Protein AF-A0A7G8Q3Z2-F1 (afdb_monomer_lite)

Sequence (88 aa):
MRPPRPVPLDEHTLPDGVSADEQARRCGIATRDLRRILSGAPMSVEEATRLAGAIQRGALYWLALQVCHDLERLMRETATGTHPGQQE

Secondary structure (DSSP, 8-state):
-PPPP---HHHHHS-TT--HHHHHHHHT--HHHHHHHHTTPPPPHHHHHHHHHHTTS-HHHHHHHHHHHHHHHHHHHHHHS-------

Foldseek 3Di:
DDPPPLDQCVVQQDDPPQDLCNLCVQLVHHSVVSVCVSVPHADDLVSLCSSCRRRVHHSVVVVVSNVSSVVVVVVVCVVVDDDPDDDD

Organism: NCBI:txid2763498

pLDDT: mean 70.01, std 15.27, range [31.38, 86.31]

Radius of gyration: 16.51 Å; chains: 1; bounding box: 44×2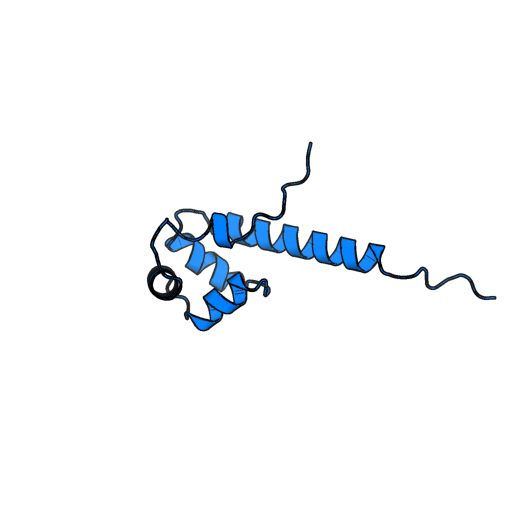5×50 Å

InterPro domains:
  IPR010982 Lambda repressor-like, DNA-binding domain superfamily [G3DSA:1.10.260.40] (4-85)
  IPR010982 Lambda repressor-like, DNA-binding domain superfamily [SSF47413] (9-78)

Structure (mmCIF, N/CA/C/O backbone):
data_AF-A0A7G8Q3Z2-F1
#
_entry.id   AF-A0A7G8Q3Z2-F1
#
loop_
_atom_site.group_PDB
_atom_site.id
_atom_site.type_symbol
_atom_site.label_atom_id
_atom_site.label_alt_id
_atom_site.label_comp_id
_atom_site.label_asym_id
_atom_site.label_entity_id
_atom_site.label_seq_id
_atom_site.pdbx_PDB_ins_code
_atom_site.Cartn_x
_atom_site.Cartn_y
_atom_site.Cartn_z
_atom_site.occupancy
_atom_site.B_iso_or_equiv
_atom_site.auth_seq_id
_atom_site.auth_comp_id
_atom_site.auth_asym_id
_atom_site.auth_atom_id
_atom_site.pdbx_PDB_model_num
ATOM 1 N N . MET A 1 1 ? 8.137 14.689 17.805 1.00 43.38 1 MET A N 1
ATOM 2 C CA . MET A 1 1 ? 8.183 13.902 16.554 1.00 43.38 1 MET A CA 1
ATOM 3 C C . MET A 1 1 ? 6.846 14.069 15.854 1.00 43.38 1 MET A C 1
ATOM 5 O O . MET A 1 1 ? 5.825 13.900 16.502 1.00 43.38 1 MET A O 1
ATOM 9 N N . ARG A 1 2 ? 6.840 14.512 14.594 1.00 31.38 2 ARG A N 1
ATOM 10 C CA . ARG A 1 2 ? 5.611 14.722 13.813 1.00 31.38 2 ARG A CA 1
ATOM 11 C C . ARG A 1 2 ? 5.188 13.360 13.230 1.00 31.38 2 ARG A C 1
ATOM 13 O O . ARG A 1 2 ? 6.084 12.663 12.752 1.00 31.38 2 ARG A O 1
ATOM 20 N N . PRO A 1 3 ? 3.906 12.952 13.294 1.00 32.28 3 PRO A N 1
ATOM 21 C CA . PRO A 1 3 ? 3.474 11.691 12.697 1.00 32.28 3 PRO A CA 1
ATOM 22 C C . PRO A 1 3 ? 3.765 11.714 11.187 1.00 32.28 3 PRO A C 1
ATOM 24 O O . PRO A 1 3 ? 3.711 12.794 10.581 1.00 32.28 3 PRO A O 1
ATOM 27 N N . PRO A 1 4 ? 4.137 10.569 10.585 1.00 38.47 4 PRO A N 1
ATOM 28 C CA . PRO A 1 4 ? 4.353 10.500 9.149 1.00 38.47 4 PRO A CA 1
ATOM 29 C C . PRO A 1 4 ? 3.046 10.908 8.471 1.00 38.47 4 PRO A C 1
ATOM 31 O O . PRO A 1 4 ? 2.012 10.303 8.723 1.00 38.47 4 PRO A O 1
ATOM 34 N N . ARG A 1 5 ? 3.071 11.986 7.674 1.00 42.84 5 ARG A N 1
ATOM 35 C CA . ARG A 1 5 ? 1.897 12.356 6.875 1.00 42.84 5 ARG A CA 1
ATOM 36 C C . ARG A 1 5 ? 1.530 11.162 5.988 1.00 42.84 5 ARG A C 1
ATOM 38 O O . ARG A 1 5 ? 2.459 10.558 5.442 1.00 42.84 5 ARG A O 1
ATOM 45 N N . PRO A 1 6 ? 0.234 10.876 5.788 1.00 44.47 6 PRO A N 1
ATOM 46 C CA . PRO A 1 6 ? -0.195 9.953 4.753 1.00 44.47 6 PRO A CA 1
ATOM 47 C C . PRO A 1 6 ? 0.305 10.531 3.435 1.00 44.47 6 PRO A C 1
ATOM 49 O O . PRO A 1 6 ? -0.091 11.620 3.020 1.00 44.47 6 PRO A O 1
ATOM 52 N N . VAL A 1 7 ? 1.297 9.867 2.856 1.00 49.22 7 VAL A N 1
ATOM 53 C CA . VAL A 1 7 ? 1.846 10.260 1.568 1.00 49.22 7 VAL A CA 1
ATOM 54 C C . VAL A 1 7 ? 0.859 9.774 0.518 1.00 49.22 7 VAL A C 1
ATOM 56 O O . VAL A 1 7 ? 0.573 8.574 0.504 1.00 49.22 7 VAL A O 1
ATOM 59 N N . PRO A 1 8 ? 0.309 10.663 -0.325 1.00 50.94 8 PRO A N 1
ATOM 60 C CA . PRO A 1 8 ? -0.485 10.236 -1.463 1.00 50.94 8 PRO A CA 1
ATOM 61 C C . PRO A 1 8 ? 0.385 9.301 -2.301 1.00 50.94 8 PRO A C 1
ATOM 63 O O . PRO A 1 8 ? 1.504 9.654 -2.691 1.00 50.94 8 PRO A O 1
ATOM 66 N N . LEU A 1 9 ? -0.076 8.061 -2.483 1.00 53.88 9 LEU A N 1
ATOM 67 C CA . LEU A 1 9 ? 0.645 7.036 -3.242 1.00 53.88 9 LEU A CA 1
ATOM 68 C C . LEU A 1 9 ? 0.997 7.571 -4.640 1.00 53.88 9 LEU A C 1
ATOM 70 O O . LEU A 1 9 ? 2.089 7.340 -5.147 1.00 53.88 9 LEU A O 1
ATOM 74 N N . ASP A 1 10 ? 0.107 8.364 -5.208 1.00 54.91 10 ASP A N 1
ATOM 75 C CA . ASP A 1 10 ? 0.206 9.161 -6.424 1.00 54.91 10 ASP A CA 1
ATOM 76 C C . ASP A 1 10 ? 1.602 9.786 -6.622 1.00 54.91 10 ASP A C 1
ATOM 78 O O . ASP A 1 10 ? 2.215 9.627 -7.675 1.00 54.91 10 ASP A O 1
ATOM 82 N N . GLU A 1 11 ? 2.124 10.451 -5.586 1.00 48.44 11 GLU A N 1
ATOM 83 C CA . GLU A 1 11 ? 3.301 11.330 -5.654 1.00 48.44 11 GLU A CA 1
ATOM 84 C C . GLU A 1 11 ? 4.628 10.570 -5.496 1.00 48.44 11 GLU A C 1
ATOM 86 O O . GLU A 1 11 ? 5.696 11.074 -5.841 1.00 48.44 11 GLU A O 1
ATOM 91 N N . HIS A 1 12 ? 4.578 9.348 -4.957 1.00 52.62 12 HIS A N 1
ATOM 92 C CA . HIS A 1 12 ? 5.768 8.562 -4.612 1.00 52.62 12 HIS A CA 1
ATOM 93 C C . HIS A 1 12 ? 5.860 7.199 -5.305 1.00 52.62 12 HIS A C 1
ATOM 95 O O . HIS A 1 12 ? 6.868 6.507 -5.142 1.00 52.62 12 HIS A O 1
ATOM 101 N N . THR A 1 13 ? 4.836 6.803 -6.063 1.00 55.34 13 THR A N 1
ATOM 102 C CA . THR A 1 13 ? 4.725 5.449 -6.640 1.00 55.34 13 THR A CA 1
ATOM 103 C C . THR A 1 13 ? 4.967 5.425 -8.149 1.00 55.34 13 THR A C 1
ATOM 105 O O . THR A 1 13 ? 5.311 4.375 -8.690 1.00 55.34 13 THR A O 1
ATOM 108 N N . LEU A 1 14 ? 4.831 6.561 -8.838 1.00 58.03 14 LEU A N 1
ATOM 109 C CA . LEU A 1 14 ? 5.037 6.654 -10.282 1.00 58.03 14 LEU A CA 1
ATOM 110 C C . LEU A 1 14 ? 6.288 7.495 -10.572 1.00 58.03 14 LEU A C 1
ATOM 112 O O . LEU A 1 14 ? 6.311 8.675 -10.232 1.00 58.03 14 LEU A O 1
ATOM 116 N N . PRO A 1 15 ? 7.335 6.922 -11.194 1.00 55.84 15 PRO A N 1
ATOM 117 C CA . PRO A 1 15 ? 8.370 7.727 -11.829 1.00 55.84 15 PRO A CA 1
ATOM 118 C C . PRO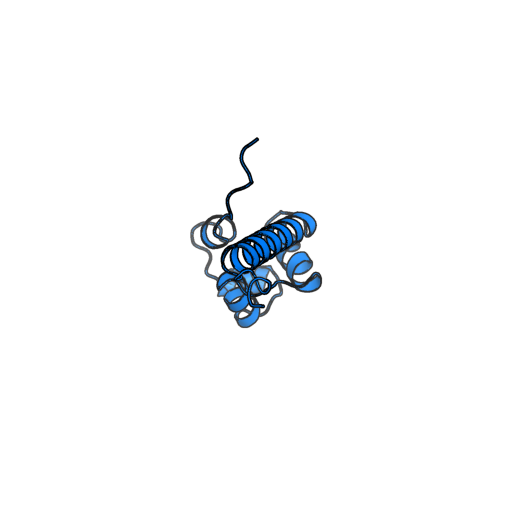 A 1 15 ? 7.706 8.657 -12.849 1.00 55.84 15 PRO A C 1
ATOM 120 O O . PRO A 1 15 ? 6.825 8.206 -13.591 1.00 55.84 15 PRO A O 1
ATOM 123 N N . ASP A 1 16 ? 8.124 9.923 -12.895 1.00 56.81 16 ASP A N 1
ATOM 124 C CA . ASP A 1 16 ? 7.589 10.912 -13.834 1.00 56.81 16 ASP A CA 1
ATOM 125 C C . ASP A 1 16 ? 7.485 10.323 -15.254 1.00 56.81 16 ASP A C 1
ATOM 127 O O . ASP A 1 16 ? 8.473 9.881 -15.845 1.00 56.81 16 ASP A O 1
ATOM 131 N N . GLY A 1 17 ? 6.262 10.275 -15.793 1.00 57.03 17 GLY A N 1
ATOM 132 C CA . GLY A 1 17 ? 5.984 9.815 -17.157 1.00 57.03 17 GLY A CA 1
ATOM 133 C C . GLY A 1 17 ? 5.651 8.327 -17.340 1.00 57.03 17 GLY A C 1
ATOM 134 O O . GLY A 1 17 ? 5.417 7.913 -18.477 1.00 57.03 17 GLY A O 1
ATOM 135 N N . VAL A 1 18 ? 5.579 7.510 -16.281 1.00 63.72 18 VAL A N 1
ATOM 136 C CA . VAL A 1 18 ? 5.141 6.103 -16.387 1.00 63.72 18 VAL A CA 1
ATOM 137 C C . VAL A 1 18 ? 3.632 5.991 -16.154 1.00 63.72 18 VAL A C 1
ATOM 139 O O . VAL A 1 18 ? 3.120 6.396 -15.114 1.00 63.72 18 VAL A O 1
ATOM 142 N N . SER A 1 19 ? 2.895 5.422 -17.114 1.00 70.38 19 SER A N 1
ATOM 143 C CA . SER A 1 19 ? 1.460 5.169 -16.941 1.00 70.38 19 SER A CA 1
ATOM 144 C C . SER A 1 19 ? 1.215 4.050 -15.922 1.00 70.38 19 SER A C 1
ATOM 146 O O . SER A 1 19 ? 2.020 3.126 -15.789 1.00 70.38 19 SER A O 1
ATOM 148 N N . ALA A 1 20 ? 0.070 4.081 -15.235 1.00 67.06 20 ALA A N 1
ATOM 149 C CA . ALA A 1 20 ? -0.313 3.021 -14.297 1.00 67.06 20 ALA A CA 1
ATOM 150 C C . ALA A 1 20 ? -0.291 1.621 -14.947 1.00 67.06 20 ALA A C 1
ATOM 152 O O . ALA A 1 20 ? 0.054 0.641 -14.298 1.00 67.06 20 ALA A O 1
ATOM 153 N N . ASP A 1 21 ? -0.604 1.522 -16.238 1.00 70.31 21 ASP A N 1
ATOM 154 C CA . ASP A 1 21 ? -0.612 0.256 -16.976 1.00 70.31 21 ASP A CA 1
ATOM 155 C C . ASP A 1 21 ? 0.810 -0.277 -17.204 1.00 70.31 21 ASP A C 1
ATOM 157 O O . ASP A 1 21 ? 1.072 -1.471 -17.055 1.00 70.31 21 ASP A O 1
ATOM 161 N N . GLU A 1 22 ? 1.748 0.613 -17.527 1.00 71.06 22 GLU A N 1
ATOM 162 C CA . GLU A 1 22 ? 3.161 0.266 -17.662 1.00 71.06 22 GLU A CA 1
ATOM 163 C C . GLU A 1 22 ? 3.762 -0.136 -16.312 1.00 71.06 22 GLU A C 1
ATOM 165 O O . GLU A 1 22 ? 4.494 -1.122 -16.220 1.00 71.06 22 GLU A O 1
ATOM 170 N N . GLN A 1 23 ? 3.383 0.566 -15.247 1.00 70.62 23 GLN A N 1
ATOM 171 C CA . GLN A 1 23 ? 3.822 0.238 -13.900 1.00 70.62 23 GLN A CA 1
ATOM 172 C C . GLN A 1 23 ? 3.258 -1.108 -13.429 1.00 70.62 23 GLN A C 1
ATOM 174 O O . GLN A 1 23 ? 3.999 -1.928 -12.897 1.00 70.62 23 GLN A O 1
ATOM 179 N N . ALA A 1 24 ? 1.977 -1.383 -13.682 1.00 73.69 24 ALA A N 1
ATOM 180 C CA . ALA A 1 24 ? 1.343 -2.657 -13.349 1.00 73.69 24 ALA A CA 1
ATOM 181 C C . ALA A 1 24 ? 2.079 -3.841 -13.997 1.00 73.69 24 ALA A C 1
ATOM 183 O O . ALA A 1 24 ? 2.407 -4.816 -13.316 1.00 73.69 24 ALA A O 1
ATOM 184 N N . ARG A 1 25 ? 2.442 -3.708 -15.283 1.00 76.75 25 ARG A N 1
ATOM 185 C CA . ARG A 1 25 ? 3.260 -4.702 -15.995 1.00 76.75 25 ARG A CA 1
ATOM 186 C C . ARG A 1 25 ? 4.625 -4.908 -15.341 1.00 76.75 25 ARG A C 1
ATOM 188 O O . ARG A 1 25 ? 5.023 -6.052 -15.150 1.00 76.75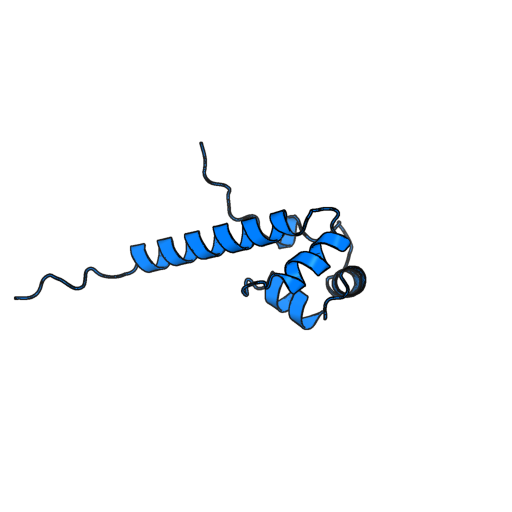 25 ARG A O 1
ATOM 195 N N . ARG A 1 26 ? 5.315 -3.830 -14.955 1.00 73.81 26 ARG A N 1
ATOM 196 C CA . ARG A 1 26 ? 6.625 -3.905 -14.278 1.00 73.81 26 ARG A CA 1
ATOM 197 C C . ARG A 1 26 ? 6.547 -4.554 -12.899 1.00 73.81 26 ARG A C 1
ATOM 199 O O . ARG A 1 26 ? 7.459 -5.279 -12.519 1.00 73.81 26 ARG A O 1
ATOM 206 N N . CYS A 1 27 ? 5.458 -4.323 -12.172 1.00 73.69 27 CYS A N 1
ATOM 207 C CA . CYS A 1 27 ? 5.206 -4.931 -10.867 1.00 73.69 27 CYS A CA 1
ATOM 208 C C . CYS A 1 27 ? 4.709 -6.382 -10.963 1.00 73.69 27 CYS A C 1
ATOM 210 O O . CYS A 1 27 ? 4.658 -7.069 -9.948 1.00 73.69 27 CYS A O 1
ATOM 212 N N . GLY A 1 28 ? 4.285 -6.856 -12.140 1.00 80.81 28 GLY A N 1
ATOM 213 C CA . GLY A 1 28 ? 3.603 -8.147 -12.266 1.00 80.81 28 GLY A CA 1
ATOM 214 C C . GLY A 1 28 ? 2.244 -8.179 -11.551 1.00 80.81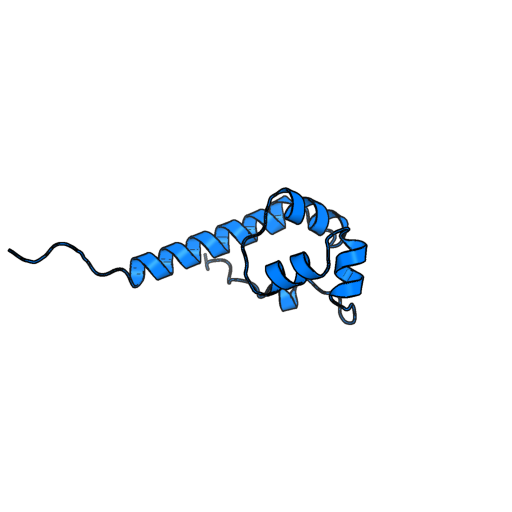 28 GLY A C 1
ATOM 215 O O . GLY A 1 28 ? 1.818 -9.231 -11.079 1.00 80.81 28 GLY A O 1
ATOM 216 N N . ILE A 1 29 ? 1.579 -7.027 -11.433 1.00 82.62 29 ILE A N 1
ATOM 217 C CA . ILE A 1 29 ? 0.254 -6.872 -10.817 1.00 82.62 29 ILE A CA 1
ATOM 218 C C . ILE A 1 29 ? -0.740 -6.530 -11.924 1.00 82.62 29 ILE A C 1
ATOM 220 O O . ILE A 1 29 ? -0.394 -5.837 -12.880 1.00 82.62 29 ILE A O 1
ATOM 224 N N . ALA A 1 30 ? -1.989 -6.985 -11.820 1.00 84.62 30 ALA A N 1
ATOM 225 C CA . ALA A 1 30 ? -3.005 -6.551 -12.766 1.00 84.62 30 ALA A CA 1
ATOM 226 C C . ALA A 1 30 ? -3.256 -5.041 -12.620 1.00 84.62 30 ALA A C 1
ATOM 228 O O . ALA A 1 30 ? -3.393 -4.516 -11.516 1.00 84.62 30 ALA A O 1
ATOM 229 N N . THR A 1 31 ? -3.406 -4.335 -13.740 1.00 82.25 31 THR A N 1
ATOM 230 C CA . THR A 1 31 ? -3.732 -2.899 -13.759 1.00 82.25 31 THR A CA 1
ATOM 231 C C . THR A 1 31 ? -4.946 -2.556 -12.897 1.00 82.25 31 THR A C 1
ATOM 233 O O . THR A 1 31 ? -4.971 -1.520 -12.236 1.00 82.25 31 THR A O 1
ATOM 236 N N . ARG A 1 32 ? -5.957 -3.434 -12.881 1.00 84.50 32 ARG A N 1
ATOM 237 C CA . ARG A 1 32 ? -7.151 -3.282 -12.041 1.00 84.50 32 ARG A CA 1
ATOM 238 C C . ARG A 1 32 ? -6.793 -3.225 -10.556 1.00 84.50 32 ARG A C 1
ATOM 240 O O . ARG A 1 32 ? -7.314 -2.364 -9.854 1.00 84.50 32 ARG A O 1
ATOM 247 N N . ASP A 1 33 ? -5.906 -4.103 -10.105 1.00 82.56 33 ASP A N 1
ATOM 248 C CA . ASP A 1 33 ? -5.500 -4.190 -8.703 1.00 82.56 33 ASP A CA 1
ATOM 249 C C . ASP A 1 33 ? -4.614 -3.006 -8.322 1.00 82.56 33 ASP A C 1
ATOM 251 O O . ASP A 1 33 ? -4.811 -2.408 -7.268 1.00 82.56 33 ASP A O 1
ATOM 255 N N . LEU A 1 34 ? -3.728 -2.569 -9.224 1.00 81.69 34 LEU A N 1
ATOM 256 C CA . LEU A 1 34 ? -2.950 -1.351 -9.007 1.00 81.69 34 LEU A CA 1
ATOM 257 C C . LEU A 1 34 ? -3.854 -0.114 -8.900 1.00 81.69 34 LEU A C 1
ATOM 259 O O . LEU A 1 34 ? -3.708 0.666 -7.968 1.00 81.69 34 LEU A O 1
ATOM 263 N N . ARG A 1 35 ? -4.827 0.059 -9.805 1.00 82.06 35 ARG A N 1
ATOM 264 C CA . ARG A 1 35 ? -5.787 1.178 -9.738 1.00 82.06 35 ARG A CA 1
ATOM 265 C C . ARG A 1 35 ? -6.622 1.135 -8.460 1.00 82.06 35 ARG A C 1
ATOM 267 O O . ARG A 1 35 ? -6.853 2.174 -7.855 1.00 82.06 35 ARG A O 1
ATOM 274 N N . ARG A 1 36 ? -7.033 -0.060 -8.031 1.00 85.25 36 ARG A N 1
ATOM 275 C CA . ARG A 1 36 ? -7.747 -0.291 -6.769 1.00 85.25 36 ARG A CA 1
ATOM 276 C C . ARG A 1 36 ? -6.906 0.170 -5.569 1.00 85.25 36 ARG A C 1
ATOM 278 O O . ARG A 1 36 ? -7.406 0.917 -4.731 1.00 85.25 36 ARG A O 1
ATOM 285 N N . ILE A 1 37 ? -5.633 -0.214 -5.516 1.00 82.94 37 ILE A N 1
ATOM 286 C CA . ILE A 1 37 ? -4.685 0.214 -4.475 1.00 82.94 37 ILE A CA 1
ATOM 287 C C . ILE A 1 37 ? -4.485 1.735 -4.505 1.00 82.94 37 ILE A C 1
ATOM 289 O O . ILE A 1 37 ? -4.594 2.383 -3.470 1.00 82.94 37 ILE A O 1
ATOM 293 N N . LEU A 1 38 ? -4.252 2.319 -5.686 1.00 77.25 38 LEU A N 1
ATOM 294 C CA . LEU A 1 38 ? -4.081 3.769 -5.848 1.00 77.25 38 LEU A CA 1
ATOM 295 C C . LEU A 1 38 ? -5.340 4.553 -5.452 1.00 77.25 38 LEU A C 1
ATOM 297 O O . LEU A 1 38 ? -5.235 5.663 -4.951 1.00 77.25 38 LEU A O 1
ATOM 301 N N . SER A 1 39 ? -6.529 3.963 -5.604 1.00 77.94 39 SER A N 1
ATOM 302 C CA . SER A 1 39 ? -7.786 4.539 -5.107 1.00 77.94 39 SER A CA 1
ATOM 303 C C . SER A 1 39 ? -7.999 4.395 -3.589 1.00 77.94 39 SER A C 1
ATOM 305 O O . SER A 1 39 ? -9.071 4.729 -3.092 1.00 77.94 39 SER A O 1
ATOM 307 N N . GLY A 1 40 ? -7.004 3.895 -2.845 1.00 74.00 40 GLY A N 1
ATOM 308 C CA . GLY A 1 40 ? -7.029 3.802 -1.381 1.00 74.00 40 GLY A CA 1
ATOM 309 C C . GLY A 1 40 ? -7.601 2.498 -0.821 1.00 74.00 40 GLY A C 1
ATOM 310 O O . GLY A 1 40 ? -7.922 2.421 0.366 1.00 74.00 40 GLY A O 1
ATOM 311 N N . ALA A 1 41 ? -7.757 1.459 -1.644 1.00 81.38 41 ALA A N 1
ATOM 312 C CA . ALA A 1 41 ? -8.188 0.161 -1.141 1.00 81.38 41 ALA A CA 1
ATOM 313 C C . ALA A 1 41 ? -7.053 -0.563 -0.390 1.00 81.38 41 ALA A C 1
ATOM 315 O O . ALA A 1 41 ? -5.890 -0.418 -0.770 1.00 81.38 41 ALA A O 1
ATOM 316 N N . PRO A 1 42 ? -7.374 -1.421 0.598 1.00 80.88 42 PRO A N 1
ATOM 317 C CA . PRO A 1 42 ? -6.364 -2.165 1.341 1.00 80.88 42 PRO A CA 1
ATOM 318 C C . PRO A 1 42 ? -5.487 -3.039 0.443 1.00 80.88 42 PRO A C 1
ATOM 320 O O . PRO A 1 42 ? -5.981 -3.709 -0.472 1.00 80.88 42 PRO A O 1
ATOM 323 N N . MET A 1 43 ? -4.192 -3.050 0.735 1.00 84.75 43 MET A N 1
ATOM 324 C CA . MET A 1 43 ? -3.190 -3.862 0.054 1.00 84.75 43 MET A CA 1
ATOM 325 C C . MET A 1 43 ? -2.875 -5.144 0.838 1.00 84.75 43 MET A C 1
ATOM 327 O O . MET A 1 43 ? -2.726 -5.121 2.059 1.00 84.75 43 MET A O 1
ATOM 331 N N . SER A 1 44 ? -2.727 -6.263 0.130 1.00 85.88 44 SER A N 1
ATOM 332 C CA . SER A 1 44 ? -2.260 -7.540 0.684 1.00 85.88 44 SER A CA 1
ATOM 333 C C . SER A 1 44 ? -0.726 -7.670 0.695 1.00 85.88 44 SER A C 1
ATOM 335 O O . SER A 1 44 ? -0.006 -6.946 0.007 1.00 85.88 44 SER A O 1
ATOM 337 N N . VAL A 1 45 ? -0.205 -8.655 1.437 1.00 84.38 45 VAL A N 1
ATOM 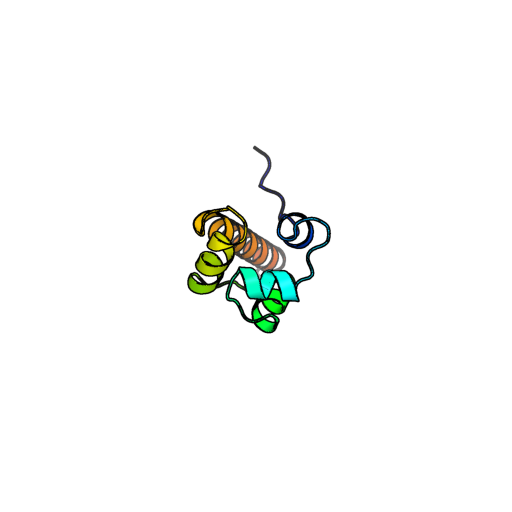338 C CA . VAL A 1 45 ? 1.241 -8.966 1.490 1.00 84.38 45 VAL A CA 1
ATOM 339 C C . VAL A 1 45 ? 1.800 -9.382 0.121 1.00 84.38 45 VAL A C 1
ATOM 341 O O . VAL A 1 45 ? 2.925 -9.018 -0.231 1.00 84.38 45 VAL A O 1
ATOM 344 N N . GLU A 1 46 ? 1.018 -10.112 -0.675 1.00 85.88 46 GLU A N 1
ATOM 345 C CA . GLU A 1 46 ? 1.408 -10.532 -2.025 1.00 85.88 46 GLU A CA 1
ATOM 346 C C . GLU A 1 46 ? 1.558 -9.325 -2.965 1.00 85.88 46 GLU A C 1
ATOM 348 O O . GLU A 1 46 ? 2.557 -9.203 -3.677 1.00 85.88 46 GLU A O 1
ATOM 353 N N . GLU A 1 47 ? 0.615 -8.384 -2.911 1.00 86.31 47 GLU A N 1
ATOM 354 C CA . GLU A 1 47 ? 0.654 -7.142 -3.692 1.00 86.31 47 GLU A CA 1
ATOM 355 C C . GLU A 1 47 ? 1.821 -6.243 -3.272 1.00 86.31 47 GLU A C 1
ATOM 357 O O . GLU A 1 47 ? 2.541 -5.730 -4.130 1.00 86.31 47 GLU A O 1
ATOM 362 N N . ALA A 1 48 ? 2.080 -6.123 -1.968 1.00 83.88 48 ALA A N 1
ATOM 363 C CA . ALA A 1 48 ? 3.229 -5.389 -1.441 1.00 83.88 48 ALA A CA 1
ATOM 364 C C . ALA A 1 48 ? 4.568 -5.968 -1.930 1.00 83.88 48 ALA A C 1
ATOM 366 O O . ALA A 1 48 ? 5.494 -5.226 -2.264 1.00 83.88 48 ALA A O 1
ATOM 367 N N . THR A 1 49 ? 4.673 -7.298 -2.007 1.00 82.31 49 THR A N 1
ATOM 368 C CA . THR A 1 49 ? 5.879 -7.992 -2.486 1.00 82.31 49 THR A CA 1
ATOM 369 C C . THR A 1 49 ? 6.109 -7.754 -3.975 1.00 82.31 49 THR A C 1
ATOM 371 O O . THR A 1 49 ? 7.235 -7.497 -4.402 1.00 82.31 49 THR A O 1
ATOM 374 N N . ARG A 1 50 ? 5.037 -7.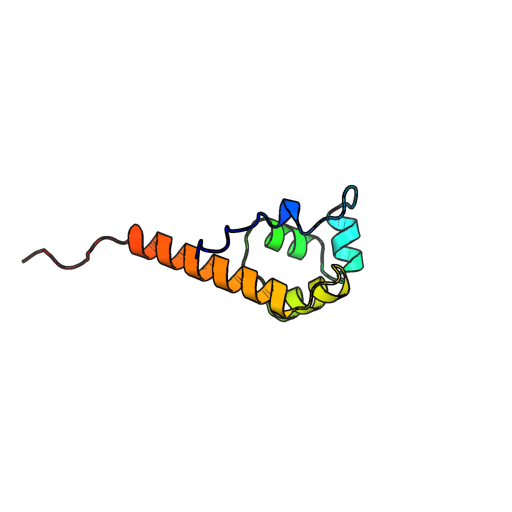769 -4.768 1.00 82.19 50 ARG A N 1
ATOM 375 C CA . ARG A 1 50 ? 5.087 -7.476 -6.204 1.00 82.19 50 ARG A CA 1
ATOM 376 C C . ARG A 1 50 ? 5.452 -6.016 -6.494 1.00 82.19 50 ARG A C 1
ATOM 378 O O . ARG A 1 50 ? 6.293 -5.752 -7.350 1.00 82.19 50 ARG A O 1
ATOM 385 N N . LEU A 1 51 ? 4.907 -5.067 -5.729 1.00 76.81 51 LEU A N 1
ATOM 386 C CA . LEU A 1 51 ? 5.278 -3.647 -5.823 1.00 76.81 51 LEU A CA 1
ATOM 387 C C . LEU A 1 51 ? 6.747 -3.405 -5.467 1.00 76.81 51 LEU A C 1
ATOM 389 O O . LEU A 1 51 ? 7.409 -2.555 -6.069 1.00 76.81 51 LEU A O 1
ATOM 393 N N . ALA A 1 52 ? 7.271 -4.166 -4.506 1.00 76.69 52 ALA A N 1
ATOM 394 C CA . ALA A 1 52 ? 8.640 -4.005 -4.047 1.00 76.69 52 ALA A CA 1
ATOM 395 C C . ALA A 1 52 ? 9.684 -4.280 -5.134 1.00 76.69 52 ALA A C 1
ATOM 397 O O . ALA A 1 52 ? 10.688 -3.571 -5.223 1.00 76.69 52 ALA A O 1
ATOM 398 N N . GLY A 1 53 ? 9.418 -5.271 -5.989 1.00 67.44 53 GLY A N 1
ATOM 399 C CA . GLY A 1 53 ? 10.295 -5.621 -7.105 1.00 67.44 53 GLY A CA 1
ATOM 400 C C . GLY A 1 53 ? 10.431 -4.515 -8.155 1.00 67.44 53 GLY A C 1
ATOM 401 O O . GLY A 1 53 ? 11.464 -4.426 -8.812 1.00 67.44 53 GLY A O 1
ATOM 402 N N . ALA A 1 54 ? 9.430 -3.642 -8.290 1.00 65.94 54 ALA A N 1
ATOM 403 C CA . ALA A 1 54 ? 9.381 -2.644 -9.358 1.00 65.94 54 ALA A CA 1
ATOM 404 C C . ALA A 1 54 ? 9.790 -1.227 -8.937 1.00 65.94 54 ALA A C 1
ATOM 406 O O . ALA A 1 54 ? 10.207 -0.444 -9.787 1.00 65.94 54 ALA A O 1
ATOM 407 N N . ILE A 1 55 ? 9.663 -0.874 -7.651 1.00 63.03 55 ILE A N 1
ATOM 408 C CA . ILE A 1 55 ? 9.825 0.515 -7.168 1.00 63.03 55 ILE A CA 1
ATOM 409 C C . ILE A 1 55 ? 11.086 0.682 -6.292 1.00 63.03 55 ILE A C 1
ATOM 411 O O . ILE A 1 55 ? 11.248 1.680 -5.601 1.00 63.03 55 ILE A O 1
ATOM 415 N N . GLN A 1 56 ? 12.020 -0.280 -6.312 1.00 62.19 56 GLN A N 1
ATOM 416 C CA . GLN A 1 56 ? 13.266 -0.254 -5.514 1.00 62.19 56 GLN A CA 1
ATOM 417 C C . GLN A 1 56 ? 13.045 0.088 -4.023 1.00 62.19 56 GLN A C 1
ATOM 419 O O . GLN A 1 56 ? 13.905 0.655 -3.348 1.00 62.19 56 GLN A O 1
ATOM 424 N N . ARG A 1 57 ? 11.876 -0.264 -3.484 1.00 66.88 57 ARG A N 1
ATOM 425 C CA . ARG A 1 57 ? 11.528 -0.139 -2.066 1.00 66.88 57 ARG A CA 1
ATOM 426 C C . ARG A 1 57 ? 11.054 -1.501 -1.596 1.00 66.88 57 ARG A C 1
ATOM 428 O O . ARG A 1 57 ? 10.234 -2.112 -2.262 1.00 66.88 57 ARG A O 1
ATOM 435 N N . GLY A 1 58 ? 11.573 -1.997 -0.475 1.00 76.12 58 GLY A N 1
ATOM 436 C CA . GLY A 1 58 ? 11.228 -3.336 0.017 1.00 76.12 58 GLY A CA 1
ATOM 437 C C . GLY A 1 58 ? 9.743 -3.484 0.374 1.00 76.12 58 GLY A C 1
ATOM 438 O O . GLY A 1 58 ? 9.084 -2.506 0.714 1.00 76.12 58 GLY A O 1
ATOM 439 N N . ALA A 1 59 ? 9.222 -4.715 0.368 1.00 79.50 59 ALA A N 1
ATOM 440 C CA . ALA A 1 59 ? 7.811 -5.014 0.668 1.00 79.50 59 ALA A CA 1
ATOM 441 C C . ALA A 1 59 ? 7.353 -4.464 2.031 1.00 79.50 59 ALA A C 1
ATOM 443 O O . ALA A 1 59 ? 6.218 -4.019 2.189 1.00 79.50 59 ALA A O 1
ATOM 444 N N . LEU A 1 60 ? 8.274 -4.425 2.999 1.00 76.62 60 LEU A N 1
ATOM 445 C CA . LEU A 1 60 ? 8.045 -3.867 4.328 1.00 76.62 60 LEU A CA 1
ATOM 446 C C . LEU A 1 60 ? 7.656 -2.380 4.295 1.00 76.62 60 LEU A C 1
ATOM 448 O O . LEU A 1 60 ? 6.846 -1.950 5.108 1.00 76.62 60 LEU A O 1
ATOM 452 N N . TYR A 1 61 ? 8.194 -1.603 3.350 1.00 80.00 61 TYR A N 1
ATOM 453 C CA . TYR A 1 61 ? 7.846 -0.189 3.196 1.00 80.00 61 TYR A CA 1
ATOM 454 C C . TYR A 1 61 ? 6.363 -0.019 2.842 1.00 80.00 61 TYR A C 1
ATOM 456 O O . TYR A 1 61 ? 5.663 0.773 3.467 1.00 80.00 61 TYR A O 1
ATOM 464 N N . TRP A 1 62 ? 5.870 -0.811 1.888 1.00 81.00 62 TRP A N 1
ATOM 465 C CA . TRP A 1 62 ? 4.476 -0.769 1.443 1.00 81.00 62 TRP A CA 1
ATOM 466 C C . TRP A 1 62 ? 3.501 -1.214 2.533 1.00 81.00 62 TRP A C 1
ATOM 468 O O . TRP A 1 62 ? 2.482 -0.564 2.758 1.00 81.00 62 TRP A O 1
ATOM 478 N N . LEU A 1 63 ? 3.849 -2.271 3.270 1.00 83.94 63 LEU A N 1
ATOM 479 C CA . LEU A 1 63 ? 3.048 -2.733 4.403 1.00 83.94 63 LEU A CA 1
ATOM 480 C C . LEU A 1 63 ? 3.008 -1.709 5.540 1.00 83.94 63 LEU A C 1
ATOM 482 O O . LEU A 1 63 ? 1.956 -1.508 6.139 1.00 83.94 63 LEU A O 1
ATOM 486 N N . ALA A 1 64 ? 4.120 -1.023 5.815 1.00 82.25 64 ALA A N 1
ATOM 487 C CA . ALA A 1 64 ? 4.147 0.032 6.822 1.00 82.25 64 ALA A CA 1
ATOM 488 C C . ALA A 1 64 ? 3.196 1.187 6.463 1.00 82.25 64 ALA A C 1
ATOM 490 O O . ALA A 1 64 ? 2.468 1.662 7.331 1.00 82.25 64 ALA A O 1
ATOM 491 N N . LEU A 1 65 ? 3.141 1.590 5.187 1.00 82.25 65 LEU A N 1
ATOM 492 C CA . LEU A 1 65 ? 2.188 2.604 4.720 1.00 82.25 65 LEU A CA 1
ATOM 493 C C . LEU A 1 65 ? 0.733 2.155 4.901 1.00 82.25 65 LEU A C 1
ATOM 495 O O . LEU A 1 65 ? -0.081 2.934 5.399 1.00 82.25 65 LEU A O 1
ATOM 499 N N . GLN A 1 66 ? 0.420 0.902 4.557 1.00 83.25 66 GLN A N 1
ATOM 500 C CA . GLN A 1 66 ? -0.918 0.336 4.748 1.00 83.25 66 GLN A CA 1
ATOM 501 C C . GLN A 1 66 ? -1.328 0.359 6.228 1.00 83.25 66 GLN A C 1
ATOM 503 O O . GLN A 1 66 ? -2.415 0.827 6.558 1.00 83.25 66 GLN A O 1
ATOM 508 N N . VAL A 1 67 ? -0.435 -0.065 7.129 1.00 86.25 67 VAL A N 1
ATOM 509 C CA . VAL A 1 67 ? -0.686 -0.059 8.578 1.00 86.25 67 VAL A CA 1
ATOM 510 C C . VAL A 1 67 ? -0.905 1.360 9.102 1.00 86.25 67 VAL A C 1
ATOM 512 O O . VAL A 1 67 ? -1.844 1.588 9.861 1.00 86.25 67 VAL A O 1
ATOM 515 N N . CYS A 1 68 ? -0.083 2.329 8.691 1.00 85.06 68 CYS A N 1
ATOM 516 C CA . CYS A 1 68 ? -0.283 3.728 9.075 1.00 85.06 68 CYS A CA 1
ATOM 517 C C . CYS A 1 68 ? -1.652 4.247 8.617 1.00 85.06 68 CYS A C 1
ATOM 519 O O . CYS A 1 68 ? -2.369 4.855 9.409 1.00 85.06 68 CYS A O 1
ATOM 521 N N . HIS A 1 69 ? -2.041 3.961 7.373 1.00 81.19 69 HIS A N 1
ATOM 522 C CA . HIS A 1 69 ? -3.339 4.361 6.841 1.00 81.19 69 HIS A CA 1
ATOM 523 C C . HIS A 1 69 ? -4.509 3.715 7.602 1.00 81.19 69 HIS A C 1
ATOM 525 O O . HIS A 1 69 ? -5.474 4.399 7.952 1.00 81.19 69 HIS A O 1
ATOM 531 N N . ASP A 1 70 ? -4.430 2.413 7.889 1.00 83.94 70 ASP A N 1
ATOM 532 C CA . ASP A 1 70 ? -5.473 1.697 8.629 1.00 83.94 70 ASP A CA 1
ATOM 533 C C . ASP A 1 70 ? -5.620 2.221 10.065 1.00 83.94 70 ASP A C 1
ATOM 535 O O . ASP A 1 70 ? -6.745 2.402 10.536 1.00 83.94 70 ASP A O 1
ATOM 539 N N . LEU A 1 71 ? -4.505 2.537 10.735 1.00 84.12 71 LEU A N 1
ATOM 540 C CA . LEU A 1 71 ? -4.513 3.163 12.060 1.00 84.12 71 LEU A CA 1
ATOM 541 C C . LEU A 1 71 ? -5.166 4.544 12.027 1.00 84.12 71 LEU A C 1
ATOM 543 O O . LEU A 1 71 ? -6.026 4.832 12.855 1.00 84.12 71 LEU A O 1
ATOM 547 N N . GLU A 1 72 ? -4.809 5.390 11.062 1.00 83.94 72 GLU A N 1
ATOM 548 C CA . GLU A 1 72 ? -5.435 6.703 10.921 1.00 83.94 72 GLU A CA 1
ATOM 549 C C . GLU A 1 72 ? -6.935 6.609 10.627 1.00 83.94 72 GLU A C 1
ATOM 551 O O . GLU A 1 72 ? -7.717 7.398 11.160 1.00 83.94 72 GLU A O 1
ATOM 556 N N . ARG A 1 73 ? -7.356 5.654 9.786 1.00 83.19 73 ARG A N 1
ATOM 557 C CA . ARG A 1 73 ? -8.777 5.413 9.514 1.00 83.19 73 ARG A CA 1
ATOM 558 C C . ARG A 1 73 ? -9.508 5.033 10.799 1.00 83.19 73 ARG A C 1
ATOM 560 O O . ARG A 1 73 ? -10.517 5.658 11.109 1.00 83.19 73 ARG A O 1
ATOM 567 N N . LEU A 1 74 ? -8.960 4.096 11.572 1.00 85.81 74 LEU A N 1
ATOM 568 C CA . LEU A 1 74 ? -9.541 3.670 12.845 1.00 85.81 74 LEU A CA 1
ATOM 569 C C . LEU A 1 74 ? -9.594 4.818 13.866 1.00 85.81 74 LEU A C 1
ATOM 571 O O . LEU A 1 74 ? -10.584 4.988 14.574 1.00 85.81 74 LEU A O 1
ATOM 575 N N . MET A 1 75 ? -8.553 5.649 13.928 1.00 84.75 75 MET A N 1
ATOM 576 C CA . MET A 1 75 ? -8.530 6.845 14.774 1.00 84.75 75 MET A CA 1
ATOM 577 C C . MET A 1 75 ? -9.605 7.858 14.364 1.00 84.75 75 MET A C 1
ATOM 579 O O . MET A 1 75 ? -10.231 8.468 15.226 1.00 84.75 75 MET A O 1
ATOM 583 N N . ARG A 1 76 ? -9.853 8.032 13.060 1.00 82.00 76 ARG A N 1
ATOM 584 C CA . ARG A 1 76 ? -10.934 8.900 12.571 1.00 82.00 76 ARG A CA 1
ATOM 585 C C . ARG A 1 76 ? -12.301 8.330 12.927 1.00 82.00 76 ARG A C 1
ATOM 587 O O . ARG A 1 76 ? -13.113 9.062 13.474 1.00 82.00 76 ARG A O 1
ATOM 594 N N . GLU A 1 77 ? -12.519 7.040 12.686 1.00 81.81 77 GLU A N 1
ATOM 595 C CA . GLU A 1 77 ? -13.769 6.346 13.019 1.00 81.81 77 GLU A CA 1
ATOM 596 C C . GLU A 1 77 ? -14.078 6.424 14.518 1.00 81.81 77 GLU A C 1
ATOM 598 O O . GLU A 1 77 ? -15.199 6.755 14.893 1.00 81.81 77 GLU A O 1
ATOM 603 N N . THR A 1 78 ? -13.077 6.205 15.375 1.00 77.50 78 THR A N 1
ATOM 604 C CA . THR A 1 78 ? -13.221 6.306 16.839 1.00 77.50 78 THR A CA 1
ATOM 605 C C . THR A 1 78 ? -13.408 7.746 17.322 1.00 77.50 78 THR A C 1
ATOM 607 O O . THR A 1 78 ? -14.150 7.961 18.274 1.00 77.50 78 THR A O 1
ATOM 610 N N . ALA A 1 79 ? -12.817 8.745 16.657 1.00 73.06 79 ALA A N 1
ATOM 611 C CA . ALA A 1 79 ? -13.046 10.161 16.964 1.00 73.06 79 ALA A CA 1
ATOM 612 C C . ALA A 1 79 ? -14.440 10.652 16.531 1.00 73.06 79 ALA A C 1
ATOM 614 O O . ALA A 1 79 ? -15.000 11.549 17.158 1.00 73.06 79 ALA A O 1
ATOM 615 N N . THR A 1 80 ? -15.010 10.068 15.474 1.00 67.19 80 THR A N 1
ATOM 616 C CA . THR A 1 80 ? -16.395 10.319 15.030 1.00 67.19 80 THR A CA 1
ATOM 617 C C . THR A 1 80 ? -17.423 9.402 15.698 1.00 67.19 80 THR A C 1
ATOM 619 O O . THR A 1 80 ? -18.625 9.643 15.595 1.00 67.19 80 THR A O 1
ATOM 622 N N . GLY A 1 81 ? -16.960 8.358 16.388 1.00 57.28 81 GLY A N 1
ATOM 623 C CA . GLY A 1 81 ? -17.764 7.404 17.134 1.00 57.28 81 GLY A CA 1
ATOM 624 C C . GLY A 1 81 ? -18.250 8.004 18.447 1.00 57.28 81 GLY A C 1
ATOM 625 O O . GLY A 1 81 ? -17.548 7.999 19.453 1.00 57.28 81 GLY A O 1
ATOM 626 N N . THR A 1 82 ? -19.477 8.514 18.409 1.00 56.09 82 THR A N 1
ATOM 627 C CA . THR A 1 82 ? -20.381 8.754 19.534 1.00 56.09 82 THR A CA 1
ATOM 628 C C . THR A 1 82 ? -20.119 7.839 20.730 1.00 56.09 82 THR A C 1
ATOM 630 O O . THR A 1 82 ? -20.154 6.620 20.607 1.00 56.09 82 THR A O 1
ATOM 633 N N . HIS A 1 83 ? -19.946 8.463 21.894 1.00 48.50 83 HIS A N 1
ATOM 634 C CA . HIS A 1 83 ? -20.040 7.871 23.225 1.00 48.50 83 HIS A CA 1
ATOM 635 C C . HIS A 1 83 ? -21.390 7.129 23.372 1.00 48.50 83 HIS A C 1
ATOM 637 O O . HIS A 1 83 ? -22.418 7.795 23.517 1.00 48.50 83 HIS A O 1
ATOM 643 N N . PRO A 1 84 ? -21.454 5.784 23.334 1.00 46.03 84 PRO A N 1
ATOM 644 C CA . PRO A 1 84 ? -22.678 5.062 23.632 1.00 46.03 84 PRO A CA 1
ATOM 645 C C . PRO A 1 84 ? -22.642 4.754 25.128 1.00 46.03 84 PRO A C 1
ATOM 647 O O . PRO A 1 84 ? -22.117 3.725 25.545 1.00 46.03 84 PRO A O 1
ATOM 650 N N . GLY A 1 85 ? -23.096 5.693 25.955 1.00 50.88 85 GLY A N 1
ATOM 651 C CA . GLY A 1 85 ? -23.034 5.477 27.400 1.00 50.88 85 GLY A CA 1
ATOM 652 C C . GLY A 1 85 ? -23.333 6.676 28.280 1.00 50.88 85 GLY A C 1
ATOM 653 O O . GLY A 1 85 ? -22.677 6.821 29.300 1.00 50.88 85 GLY A O 1
ATOM 654 N N . GLN A 1 86 ? -24.290 7.527 27.906 1.00 45.75 86 GLN A N 1
ATOM 655 C CA . GLN A 1 86 ? -25.054 8.318 28.875 1.00 45.75 86 GLN A CA 1
ATOM 656 C C . GLN A 1 86 ? -26.493 8.433 28.380 1.00 45.75 86 GLN A C 1
ATOM 658 O O . GLN A 1 86 ? -26.837 9.373 27.671 1.00 45.75 86 GLN A O 1
ATOM 663 N N . GLN A 1 87 ? -27.305 7.439 28.721 1.00 41.81 87 GLN A N 1
ATOM 664 C CA . GLN A 1 87 ? -28.743 7.585 28.911 1.00 41.81 87 GLN A CA 1
ATOM 665 C C . GLN A 1 87 ? -29.188 6.479 29.878 1.00 41.81 87 GLN A C 1
ATOM 667 O O . GLN A 1 87 ? -29.172 5.307 29.517 1.00 41.81 87 GLN A O 1
ATOM 672 N N . GLU A 1 88 ? -29.496 6.959 31.089 1.00 37.78 88 GLU A N 1
ATOM 673 C CA . GLU A 1 88 ? -30.351 6.416 32.165 1.00 37.78 88 GLU A CA 1
ATOM 674 C C . GLU A 1 88 ? -29.919 5.162 32.943 1.00 37.78 88 GLU A C 1
ATOM 676 O O . GLU A 1 88 ? -29.866 4.045 32.388 1.00 37.78 88 GLU A O 1
#